Protein AF-A0A965AHK5-F1 (afdb_monomer)

Radius of gyration: 12.57 Å; Cα contacts (8 Å, |Δi|>4): 34; chains: 1; bounding box: 28×28×34 Å

pLDDT: mean 73.82, std 13.84, range [4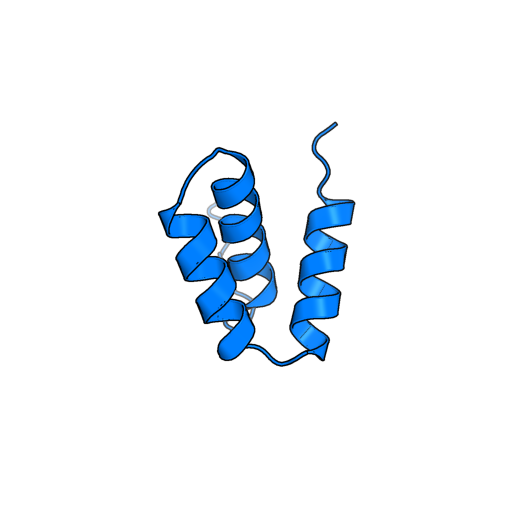0.41, 85.5]

Sequence (59 aa):
VHIQGLLGEPDMVQAYKWFRLAAHLGEEQAAMITAQLEKDMSPADLAVARKLVKEWTPK

Mean predicted aligned error: 8.37 Å

Foldseek 3Di:
DPDDPDDDDPLLLVVLLVLVVVVVVVPPVSVVVNVVSVVVDDPVSVVVSVVVNVVPPDD

Nearest PDB structures (foldseek):
  6deh-assembly2_B  TM=8.082E-01  e=1.517E-01  Legionella pneumophila subsp. pneumophila str. Philadelphia 1
  3e4b-assembly1_A  TM=7.641E-01  e=6.304E-01  Pseudomonas fluorescens
  7ula-assembly1_B  TM=7.441E-01  e=6.304E-01  Pseudomonas putida

Secondary structure (DSSP, 8-state):
--------S--HHHHHHHHHHHHHTT-HHHHHHHHHHHHHS-HHHHHHHHHHHHHT---

Solvent-accessible surface area (backbone atoms only — not comparable to full-atom values): 3533 Å² total; per-residue (Å²): 134,84,79,70,94,75,86,77,72,92,52,60,42,59,51,44,33,55,24,50,52,40,30,72,75,68,37,65,66,25,45,53,51,33,57,50,47,62,69,78,44,56,73,68,50,50,54,51,22,53,49,51,48,63,70,58,61,81,127

Structure (mmCIF, N/CA/C/O backbone):
data_AF-A0A965AHK5-F1
#
_entry.id   AF-A0A965AHK5-F1
#
loop_
_atom_site.group_PDB
_atom_site.id
_atom_site.type_symbol
_atom_site.label_atom_id
_atom_site.label_alt_id
_atom_site.label_comp_id
_atom_site.label_asym_id
_atom_site.label_entity_id
_atom_site.label_seq_id
_atom_site.pdbx_PDB_ins_code
_atom_site.Cartn_x
_atom_site.Cartn_y
_atom_site.Cartn_z
_atom_site.occupancy
_atom_site.B_iso_or_equiv
_atom_site.auth_seq_id
_atom_site.auth_comp_id
_atom_site.auth_asym_id
_atom_site.auth_atom_id
_atom_site.pdbx_PDB_model_num
ATOM 1 N N . VAL A 1 1 ? 12.969 -17.106 22.882 1.00 40.41 1 VAL A N 1
ATOM 2 C CA . VAL A 1 1 ? 13.026 -17.537 21.466 1.00 40.41 1 VAL A CA 1
ATOM 3 C C . VAL A 1 1 ? 12.747 -16.310 20.605 1.00 40.41 1 VAL A C 1
ATOM 5 O O . VAL A 1 1 ? 11.596 -16.023 20.315 1.00 40.41 1 VAL A O 1
ATOM 8 N N . HIS A 1 2 ? 13.774 -15.504 20.312 1.00 41.06 2 HIS A N 1
ATOM 9 C CA . HIS A 1 2 ? 13.655 -14.399 19.354 1.00 41.06 2 HIS A CA 1
ATOM 10 C C . HIS A 1 2 ? 13.697 -15.023 17.962 1.00 41.06 2 HIS A C 1
ATOM 12 O O . HIS A 1 2 ? 14.768 -15.304 17.433 1.00 41.06 2 HIS A O 1
ATOM 18 N N . ILE A 1 3 ? 12.522 -15.350 17.432 1.00 46.12 3 ILE A N 1
ATOM 19 C CA . ILE A 1 3 ? 12.386 -15.801 16.050 1.00 46.12 3 ILE A CA 1
ATOM 20 C C . ILE A 1 3 ? 12.917 -14.697 15.138 1.00 46.12 3 ILE A C 1
ATOM 22 O O . ILE A 1 3 ? 12.492 -13.544 15.197 1.00 46.12 3 ILE A O 1
ATOM 26 N N . GLN A 1 4 ? 13.939 -15.076 14.383 1.00 45.81 4 GLN A N 1
ATOM 27 C CA . GLN A 1 4 ? 14.737 -14.233 13.519 1.00 45.81 4 GLN A CA 1
ATOM 28 C C . GLN A 1 4 ? 13.846 -13.648 12.421 1.00 45.81 4 GLN A C 1
ATOM 30 O O . GLN A 1 4 ? 13.267 -14.392 11.636 1.00 45.81 4 GLN A O 1
ATOM 35 N N . GLY A 1 5 ? 13.776 -12.319 12.335 1.00 50.62 5 GLY A N 1
ATOM 36 C CA . GLY A 1 5 ? 13.276 -11.599 11.161 1.00 50.62 5 GLY A CA 1
ATOM 37 C C . GLY A 1 5 ? 14.289 -11.633 10.014 1.00 50.62 5 GLY A C 1
ATOM 38 O O . GLY A 1 5 ? 14.647 -10.590 9.480 1.00 50.62 5 GLY A O 1
ATOM 39 N N . LEU A 1 6 ? 14.818 -12.814 9.694 1.00 60.91 6 LEU A N 1
ATOM 40 C CA . LEU A 1 6 ? 15.561 -13.049 8.464 1.00 60.91 6 LEU A CA 1
ATOM 41 C C . LEU A 1 6 ? 14.625 -13.813 7.539 1.00 60.91 6 LEU A C 1
ATOM 43 O O . LEU A 1 6 ? 14.263 -14.937 7.870 1.00 60.91 6 LEU A O 1
ATOM 47 N N . LEU A 1 7 ? 14.242 -13.180 6.431 1.00 41.41 7 LEU A N 1
ATOM 48 C CA . LEU A 1 7 ? 14.047 -13.734 5.086 1.00 41.41 7 LEU A CA 1
ATOM 49 C C . LEU A 1 7 ? 13.059 -12.840 4.329 1.00 41.41 7 LEU A C 1
ATOM 51 O O . LEU A 1 7 ? 11.928 -12.643 4.765 1.00 41.41 7 LEU A O 1
ATOM 55 N N . GLY A 1 8 ? 13.499 -12.358 3.175 1.00 46.47 8 GLY A N 1
ATOM 56 C CA . GLY A 1 8 ? 12.678 -11.645 2.211 1.00 46.47 8 GLY A CA 1
ATOM 57 C C . GLY A 1 8 ? 13.374 -10.370 1.789 1.00 46.47 8 GLY A C 1
ATOM 58 O O . GLY A 1 8 ? 13.694 -9.527 2.621 1.00 46.47 8 GLY A O 1
ATOM 59 N N . GLU A 1 9 ? 13.638 -10.239 0.500 1.00 48.97 9 GLU A N 1
ATOM 60 C CA . GLU A 1 9 ? 13.928 -8.966 -0.158 1.00 48.97 9 GLU A CA 1
ATOM 61 C C . GLU A 1 9 ? 12.930 -7.882 0.302 1.00 48.97 9 GLU A C 1
ATOM 63 O O .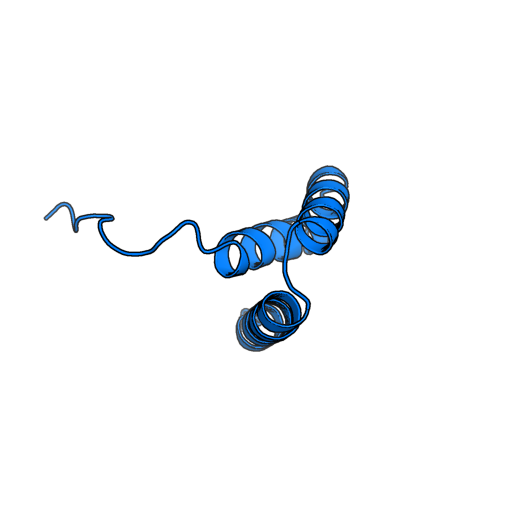 GLU A 1 9 ? 11.896 -8.228 0.871 1.00 48.97 9 GLU A O 1
ATOM 68 N N . PRO A 1 10 ? 13.195 -6.573 0.122 1.00 53.06 10 PRO A N 1
ATOM 69 C CA . PRO A 1 10 ? 12.188 -5.551 0.396 1.00 53.06 10 PRO A CA 1
ATOM 70 C C . PRO A 1 10 ? 10.912 -5.856 -0.403 1.00 53.06 10 PRO A C 1
ATOM 72 O O . PRO A 1 10 ? 10.771 -5.458 -1.557 1.00 53.06 10 PRO A O 1
ATOM 75 N N . ASP A 1 11 ? 9.984 -6.583 0.223 1.00 69.62 11 ASP A N 1
ATOM 76 C CA . ASP A 1 11 ? 8.697 -6.956 -0.327 1.00 69.62 11 ASP A CA 1
ATOM 77 C C . ASP A 1 11 ? 7.879 -5.680 -0.327 1.00 69.62 11 ASP A C 1
ATOM 79 O O . ASP A 1 11 ? 7.109 -5.380 0.593 1.00 69.62 11 ASP A O 1
ATOM 83 N N . MET A 1 12 ? 8.053 -4.896 -1.388 1.00 71.56 12 MET A N 1
ATOM 84 C CA . MET A 1 12 ? 7.233 -3.723 -1.639 1.00 71.56 12 MET A CA 1
ATOM 85 C C . MET A 1 12 ? 5.746 -4.116 -1.538 1.00 71.56 12 MET A C 1
ATOM 87 O O . MET A 1 12 ? 4.911 -3.300 -1.165 1.00 71.56 12 MET A O 1
ATOM 91 N N . VAL A 1 13 ? 5.409 -5.378 -1.839 1.00 75.06 13 VAL A N 1
ATOM 92 C CA . VAL A 1 13 ? 4.077 -5.982 -1.719 1.00 75.06 13 VAL A CA 1
ATOM 93 C C . VAL A 1 13 ? 3.559 -5.951 -0.275 1.00 75.06 13 VAL A C 1
ATOM 95 O O . VAL A 1 13 ? 2.406 -5.582 -0.037 1.00 75.06 13 VAL A O 1
ATOM 98 N N . GLN A 1 14 ? 4.402 -6.289 0.704 1.00 76.31 14 GLN A N 1
ATOM 99 C CA . GLN A 1 14 ? 4.063 -6.191 2.126 1.00 76.31 14 GLN A CA 1
ATOM 100 C C . GLN A 1 14 ? 3.975 -4.730 2.570 1.00 76.31 14 GLN A C 1
ATOM 102 O O . GLN A 1 14 ? 3.052 -4.368 3.299 1.00 76.31 14 GLN A O 1
ATOM 107 N N . ALA A 1 15 ? 4.883 -3.871 2.100 1.00 80.31 15 ALA A N 1
ATOM 108 C CA . ALA A 1 15 ? 4.832 -2.440 2.391 1.00 80.31 15 ALA A CA 1
ATOM 109 C C . ALA A 1 15 ? 3.519 -1.817 1.882 1.00 80.31 15 ALA A C 1
ATOM 111 O O . ALA A 1 15 ? 2.793 -1.185 2.649 1.00 80.31 15 ALA A O 1
ATOM 112 N N . TYR A 1 16 ? 3.149 -2.088 0.627 1.00 81.88 16 TYR A N 1
ATOM 113 C CA . TYR A 1 16 ? 1.886 -1.663 0.022 1.00 81.88 16 TYR A CA 1
ATOM 114 C C . TYR A 1 16 ? 0.682 -2.106 0.849 1.00 81.88 16 TYR A C 1
ATOM 116 O O . TYR A 1 16 ? -0.258 -1.337 1.041 1.00 81.88 16 TYR A O 1
ATOM 124 N N . LYS A 1 17 ? 0.712 -3.330 1.384 1.00 81.56 17 LYS A N 1
ATOM 125 C CA . LYS A 1 17 ? -0.351 -3.838 2.249 1.00 81.56 17 LYS A CA 1
ATOM 126 C C . LYS A 1 17 ? -0.514 -2.999 3.519 1.00 81.56 17 LYS A C 1
ATOM 128 O O . LYS A 1 17 ? -1.639 -2.609 3.831 1.00 81.56 17 LYS A O 1
ATOM 133 N N . TRP A 1 18 ? 0.575 -2.700 4.229 1.00 82.25 18 TRP A N 1
ATOM 134 C CA . TRP A 1 18 ? 0.527 -1.884 5.448 1.00 82.25 18 TRP A CA 1
ATOM 135 C C . TRP A 1 18 ? 0.079 -0.450 5.170 1.00 82.25 18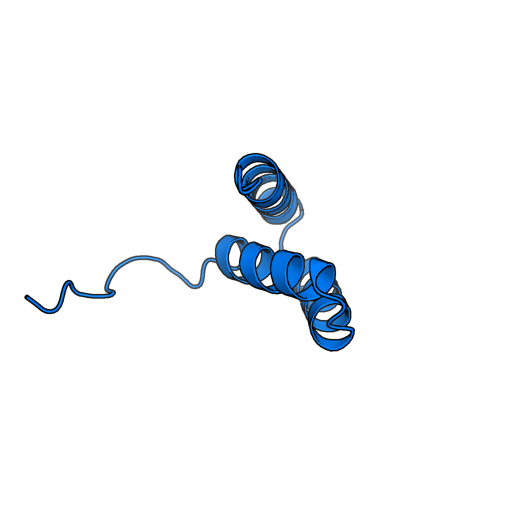 TRP A C 1
ATOM 137 O O . TRP A 1 18 ? -0.783 0.064 5.881 1.00 82.25 18 TRP A O 1
ATOM 147 N N . PHE A 1 19 ? 0.586 0.172 4.103 1.00 82.19 19 PHE A N 1
ATOM 148 C CA . PHE A 1 19 ? 0.167 1.522 3.723 1.00 82.19 19 PHE A CA 1
ATOM 149 C C . PHE A 1 19 ? -1.289 1.567 3.280 1.00 82.19 19 PHE A C 1
ATOM 151 O O . PHE A 1 19 ? -2.017 2.478 3.657 1.00 82.19 19 PHE A O 1
ATOM 158 N N . ARG A 1 20 ? -1.770 0.551 2.562 1.00 81.75 20 ARG A N 1
ATOM 159 C CA . ARG A 1 20 ? -3.174 0.504 2.156 1.00 81.75 20 ARG A CA 1
ATOM 160 C C . ARG A 1 20 ? -4.115 0.284 3.337 1.00 81.75 20 ARG A C 1
ATOM 162 O O . ARG A 1 20 ? -5.214 0.834 3.342 1.00 81.75 20 ARG A O 1
ATOM 169 N N . LEU A 1 21 ? -3.679 -0.472 4.342 1.00 81.50 21 LEU A N 1
ATOM 170 C CA . LEU A 1 21 ? -4.412 -0.618 5.594 1.00 81.50 21 LEU A CA 1
ATOM 171 C C . LEU A 1 21 ? -4.446 0.695 6.386 1.00 81.50 21 LEU A C 1
ATOM 173 O O . LEU A 1 21 ? -5.511 1.107 6.833 1.00 81.50 21 LEU A O 1
ATOM 177 N N . ALA A 1 22 ? -3.309 1.381 6.508 1.00 82.88 22 ALA A N 1
ATOM 178 C CA . ALA A 1 22 ? -3.243 2.688 7.156 1.00 82.88 22 ALA A CA 1
ATOM 179 C C . ALA A 1 22 ? -4.092 3.736 6.413 1.00 82.88 22 ALA A C 1
ATOM 181 O O . ALA A 1 22 ? -4.837 4.482 7.042 1.00 82.88 22 ALA A O 1
ATOM 182 N N . ALA A 1 23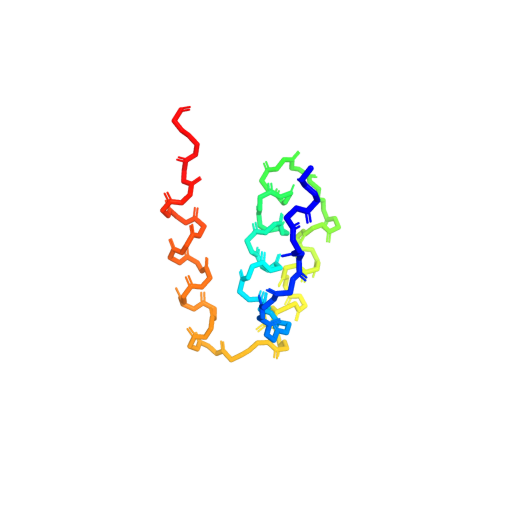 ? -4.093 3.723 5.078 1.00 83.44 23 ALA A N 1
ATOM 183 C CA . ALA A 1 23 ? -4.950 4.593 4.274 1.00 83.44 23 ALA A CA 1
ATOM 184 C C . ALA A 1 23 ? -6.445 4.326 4.531 1.00 83.44 23 ALA A C 1
ATOM 186 O O . ALA A 1 23 ? -7.250 5.253 4.512 1.00 83.44 23 ALA A O 1
ATOM 187 N N . HIS A 1 24 ? -6.829 3.075 4.820 1.00 78.19 24 HIS A N 1
ATOM 188 C CA . HIS A 1 24 ? -8.203 2.737 5.205 1.00 78.19 24 HIS A CA 1
ATOM 189 C C . HIS A 1 24 ? -8.598 3.297 6.580 1.00 78.19 24 HIS A C 1
ATOM 191 O O . HIS A 1 24 ? -9.773 3.570 6.810 1.00 78.19 24 HIS A O 1
ATOM 197 N N . LEU A 1 25 ? -7.628 3.512 7.472 1.00 79.06 25 LEU A N 1
ATOM 198 C CA . LEU A 1 25 ? -7.833 4.142 8.780 1.00 79.06 25 LEU A CA 1
ATOM 199 C C . LEU A 1 25 ? -7.939 5.678 8.704 1.00 79.06 25 LEU A C 1
ATOM 201 O O . LEU A 1 25 ? -8.133 6.316 9.734 1.00 79.06 25 LEU A O 1
ATOM 205 N N . GLY A 1 26 ? -7.846 6.271 7.508 1.00 81.44 26 GLY A N 1
ATOM 206 C CA . GLY A 1 26 ? -7.935 7.720 7.302 1.00 81.44 26 GLY A CA 1
ATOM 207 C C . GLY A 1 26 ? -6.587 8.443 7.292 1.00 81.44 26 GLY A C 1
ATOM 208 O O . GLY A 1 26 ? -6.565 9.669 7.284 1.00 81.44 26 GLY A O 1
ATOM 209 N N . GLU A 1 27 ? -5.466 7.715 7.261 1.00 79.50 27 GLU A N 1
ATOM 210 C CA . GLU A 1 27 ? -4.141 8.326 7.123 1.00 79.50 27 GLU A CA 1
ATOM 211 C C . GLU A 1 27 ? -3.897 8.803 5.686 1.00 79.50 27 GLU A C 1
ATOM 213 O O . GLU A 1 27 ? -3.564 8.024 4.786 1.00 79.50 27 GLU A O 1
ATOM 218 N N . GLU A 1 28 ? -4.013 10.112 5.468 1.00 82.75 28 GLU A N 1
ATOM 219 C CA . GLU A 1 28 ? -3.711 10.753 4.182 1.00 82.75 28 GLU A CA 1
ATOM 220 C C . GLU A 1 28 ? -2.250 10.537 3.760 1.00 82.75 28 GLU A C 1
ATOM 222 O O . GLU A 1 28 ? -1.962 10.340 2.575 1.00 82.75 28 GLU A O 1
ATOM 227 N N . GLN A 1 29 ? -1.323 10.483 4.725 1.00 80.12 29 GLN A N 1
ATOM 228 C CA . GLN A 1 29 ? 0.077 10.158 4.442 1.00 80.12 29 GLN A CA 1
ATOM 229 C C . GLN A 1 29 ? 0.222 8.751 3.872 1.00 80.12 29 GLN A C 1
ATOM 231 O O . GLN A 1 29 ? 0.981 8.534 2.927 1.00 80.12 29 GLN A O 1
ATOM 236 N N . ALA A 1 30 ? -0.541 7.797 4.398 1.00 82.31 30 ALA A N 1
ATOM 237 C CA . ALA A 1 30 ? -0.513 6.438 3.898 1.00 82.31 30 ALA A CA 1
ATOM 238 C C . ALA A 1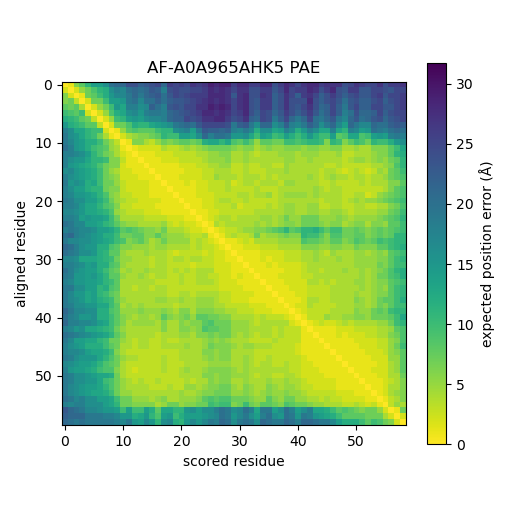 30 ? -1.065 6.363 2.469 1.00 82.31 30 ALA A C 1
ATOM 240 O O . ALA A 1 30 ? -0.501 5.642 1.649 1.00 82.31 30 ALA A O 1
ATOM 241 N N . ALA A 1 31 ? -2.082 7.156 2.116 1.00 81.06 31 ALA A N 1
ATOM 242 C CA . ALA A 1 31 ? -2.564 7.255 0.737 1.00 81.06 31 ALA A CA 1
ATOM 243 C C . ALA A 1 31 ? -1.493 7.817 -0.220 1.00 81.06 31 ALA A C 1
ATOM 245 O O . ALA A 1 31 ? -1.289 7.250 -1.297 1.00 81.06 31 ALA A O 1
ATOM 246 N N . MET A 1 32 ? -0.760 8.867 0.180 1.00 84.88 32 MET A N 1
ATOM 247 C CA . MET A 1 32 ? 0.355 9.405 -0.617 1.00 84.88 32 MET A CA 1
ATOM 248 C C . MET A 1 32 ? 1.487 8.389 -0.786 1.00 84.88 32 MET A C 1
ATOM 250 O O . MET A 1 32 ? 1.967 8.193 -1.902 1.00 84.88 32 MET A O 1
ATOM 254 N N . ILE A 1 33 ? 1.890 7.714 0.293 1.00 83.12 33 ILE A N 1
ATOM 255 C CA . ILE A 1 33 ? 2.953 6.704 0.241 1.00 83.12 33 ILE A CA 1
ATOM 256 C C . ILE A 1 33 ? 2.519 5.510 -0.609 1.00 83.12 33 ILE A C 1
ATOM 258 O O . ILE A 1 33 ? 3.309 5.020 -1.410 1.00 83.12 33 ILE A O 1
ATOM 262 N N . THR A 1 34 ? 1.256 5.083 -0.504 1.00 82.69 34 THR A N 1
ATOM 263 C CA . THR A 1 34 ? 0.708 4.020 -1.354 1.00 82.69 34 THR A CA 1
ATOM 264 C C . THR A 1 34 ? 0.827 4.426 -2.819 1.00 82.69 34 THR A C 1
ATOM 266 O O . THR A 1 34 ? 1.409 3.679 -3.591 1.00 82.69 34 THR A O 1
ATOM 269 N N . ALA A 1 35 ? 0.373 5.628 -3.192 1.00 83.69 35 ALA A N 1
ATOM 270 C CA . ALA A 1 35 ? 0.444 6.125 -4.568 1.00 83.69 35 ALA A CA 1
ATOM 271 C C . ALA A 1 35 ? 1.883 6.270 -5.092 1.00 83.69 35 ALA A C 1
ATOM 273 O O . ALA A 1 35 ? 2.124 6.065 -6.281 1.00 83.69 35 ALA A O 1
ATOM 274 N N . GLN A 1 36 ? 2.840 6.611 -4.225 1.00 85.50 36 GLN A N 1
ATOM 275 C CA . GLN A 1 36 ? 4.254 6.637 -4.586 1.00 85.50 36 GLN A CA 1
ATOM 276 C C . GLN A 1 36 ? 4.797 5.217 -4.793 1.00 85.50 36 GLN A C 1
ATOM 278 O O . GLN A 1 36 ? 5.406 4.953 -5.823 1.00 85.50 36 GLN A O 1
ATOM 283 N N . LEU A 1 37 ? 4.473 4.276 -3.900 1.00 81.56 37 LEU A N 1
ATOM 284 C CA . LEU A 1 37 ? 4.785 2.860 -4.100 1.00 81.56 37 LEU A CA 1
ATOM 285 C C . LEU A 1 37 ? 4.178 2.317 -5.398 1.00 81.56 37 LEU A C 1
ATOM 287 O O . LEU A 1 37 ? 4.820 1.512 -6.056 1.00 81.56 37 LEU A O 1
ATOM 291 N N . GLU A 1 38 ? 2.982 2.760 -5.802 1.00 81.44 38 GLU A N 1
ATOM 292 C CA . GLU A 1 38 ? 2.382 2.356 -7.085 1.00 81.44 38 GLU A CA 1
ATOM 293 C C . GLU A 1 38 ? 3.179 2.832 -8.304 1.00 81.44 38 GLU A C 1
ATOM 295 O O . GLU A 1 38 ? 3.061 2.229 -9.367 1.00 81.44 38 GLU A O 1
ATOM 300 N N . LYS A 1 39 ? 3.980 3.893 -8.168 1.00 83.25 39 LYS A N 1
ATOM 301 C CA . LYS A 1 39 ? 4.868 4.377 -9.234 1.00 83.25 39 LYS A CA 1
ATOM 302 C C . LYS A 1 39 ? 6.206 3.649 -9.255 1.00 83.25 39 LYS A C 1
ATOM 304 O O . LYS A 1 39 ? 6.760 3.458 -10.332 1.00 83.25 39 LYS A O 1
ATOM 309 N N . ASP A 1 40 ? 6.716 3.284 -8.084 1.00 82.62 40 ASP A N 1
ATOM 310 C CA . ASP A 1 40 ? 7.989 2.576 -7.933 1.00 82.62 40 ASP A CA 1
ATOM 311 C C . ASP A 1 40 ? 7.848 1.051 -8.134 1.00 82.62 40 ASP A C 1
ATOM 313 O O . ASP A 1 40 ? 8.816 0.373 -8.474 1.00 82.62 40 ASP A O 1
ATOM 317 N N . MET A 1 41 ? 6.640 0.501 -7.977 1.00 77.56 41 MET A N 1
ATOM 318 C CA . MET A 1 41 ? 6.341 -0.913 -8.206 1.00 77.56 41 MET A CA 1
ATOM 319 C C . MET A 1 41 ? 6.058 -1.266 -9.664 1.00 77.56 41 MET A C 1
ATOM 321 O O 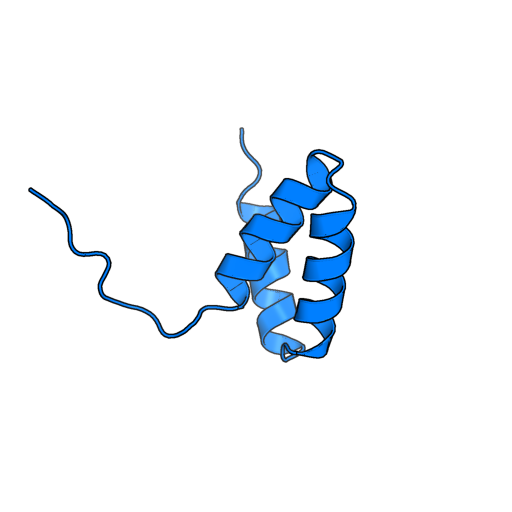. MET A 1 41 ? 5.451 -0.509 -10.421 1.00 77.56 41 MET A O 1
ATOM 325 N N . SER A 1 42 ? 6.342 -2.525 -10.008 1.00 82.94 42 SER A N 1
ATOM 326 C CA . SER A 1 42 ? 5.821 -3.115 -11.236 1.00 82.94 42 SER A CA 1
ATOM 327 C C . SER A 1 42 ? 4.312 -3.400 -11.140 1.00 82.94 42 SER A C 1
ATOM 329 O O . SER A 1 42 ? 3.807 -3.802 -10.088 1.00 82.94 42 SER A O 1
ATOM 331 N N . PRO A 1 43 ? 3.568 -3.307 -12.259 1.00 80.50 43 PRO A N 1
ATOM 332 C CA . PRO A 1 43 ? 2.139 -3.634 -12.300 1.00 80.50 43 PRO A CA 1
ATOM 333 C C . PRO A 1 43 ? 1.815 -5.060 -11.827 1.00 80.50 43 PRO A C 1
ATOM 335 O O . PRO A 1 43 ? 0.735 -5.304 -11.285 1.00 80.50 43 PRO A O 1
ATOM 338 N N . ALA A 1 44 ? 2.747 -6.001 -12.022 1.00 81.62 44 ALA A N 1
ATOM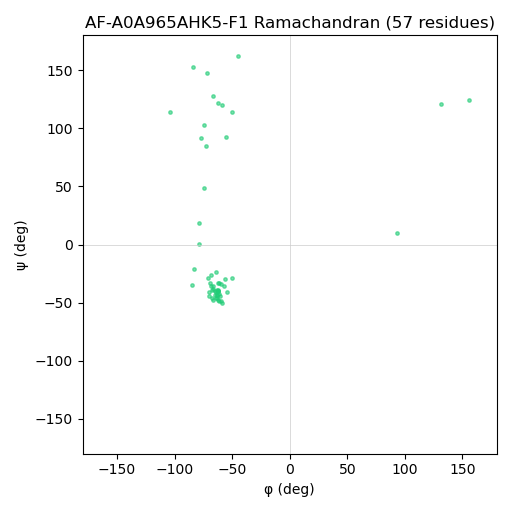 339 C CA . ALA A 1 44 ? 2.628 -7.376 -11.545 1.00 81.62 44 ALA A CA 1
ATOM 340 C C . ALA A 1 44 ? 2.594 -7.441 -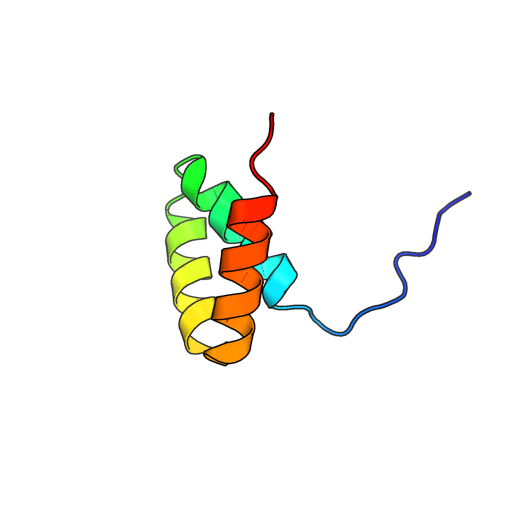10.009 1.00 81.62 44 ALA A C 1
ATOM 342 O O . ALA A 1 44 ? 1.696 -8.065 -9.440 1.00 81.62 44 ALA A O 1
ATOM 343 N N . ASP A 1 45 ? 3.498 -6.721 -9.344 1.00 79.81 45 ASP A N 1
ATOM 344 C CA . ASP A 1 45 ? 3.569 -6.674 -7.883 1.00 79.81 45 ASP A CA 1
ATOM 345 C C . ASP A 1 45 ? 2.364 -5.952 -7.287 1.00 79.81 45 ASP A C 1
ATOM 347 O O . ASP A 1 45 ? 1.817 -6.392 -6.278 1.00 79.81 45 ASP A O 1
ATOM 351 N N . LEU A 1 46 ? 1.862 -4.908 -7.953 1.00 81.50 46 LEU A N 1
ATOM 352 C CA . LEU A 1 46 ? 0.624 -4.243 -7.544 1.00 81.50 46 LEU A CA 1
ATOM 353 C C . LEU A 1 46 ? -0.590 -5.163 -7.598 1.00 81.50 46 LEU A C 1
ATOM 355 O O . LEU A 1 46 ? -1.445 -5.111 -6.710 1.00 81.50 46 LEU A O 1
ATOM 359 N N . ALA A 1 47 ? -0.684 -6.017 -8.616 1.00 84.38 47 ALA A N 1
ATOM 360 C CA . ALA A 1 47 ? -1.762 -6.992 -8.707 1.00 84.38 47 ALA A CA 1
ATOM 361 C C . ALA A 1 47 ? -1.698 -8.006 -7.551 1.00 84.38 47 ALA A C 1
ATOM 363 O O . ALA A 1 47 ? -2.735 -8.333 -6.965 1.00 84.38 47 ALA A O 1
ATOM 364 N N . VAL A 1 48 ? -0.493 -8.459 -7.187 1.00 83.44 48 VAL A N 1
ATOM 365 C CA . VAL A 1 48 ? -0.267 -9.351 -6.039 1.00 83.44 48 VAL A CA 1
ATOM 366 C C . VAL A 1 48 ? -0.590 -8.635 -4.726 1.00 83.44 48 VAL A C 1
ATOM 368 O O . VAL A 1 48 ? -1.358 -9.153 -3.917 1.00 83.44 48 VAL A O 1
ATOM 371 N N . ALA A 1 49 ? -0.102 -7.411 -4.536 1.00 82.00 49 ALA A N 1
ATOM 372 C CA . ALA A 1 49 ? -0.317 -6.626 -3.327 1.00 82.00 49 ALA A CA 1
ATOM 373 C C . ALA A 1 49 ? -1.796 -6.288 -3.106 1.00 82.00 49 ALA A C 1
ATOM 375 O O . ALA A 1 49 ? -2.318 -6.458 -2.005 1.00 82.00 49 ALA A O 1
ATOM 376 N N . ARG A 1 50 ? -2.522 -5.891 -4.160 1.00 81.50 50 ARG A N 1
ATOM 377 C CA . ARG A 1 50 ? -3.975 -5.662 -4.094 1.00 81.50 50 ARG A CA 1
ATOM 378 C C . ARG A 1 50 ? -4.749 -6.938 -3.770 1.00 81.50 50 ARG A C 1
ATOM 380 O O . ARG A 1 50 ? -5.711 -6.866 -3.006 1.00 81.50 50 ARG A O 1
ATOM 387 N N . LYS A 1 51 ? -4.343 -8.091 -4.316 1.00 84.25 51 LYS A N 1
ATOM 388 C CA . LYS A 1 51 ? -4.934 -9.390 -3.956 1.00 84.25 51 LYS A CA 1
ATOM 389 C C . LYS A 1 51 ? -4.717 -9.706 -2.481 1.00 84.25 51 LYS A C 1
ATOM 391 O O . LYS A 1 51 ? -5.691 -9.986 -1.794 1.00 84.25 51 LYS A O 1
ATOM 396 N N . LEU A 1 52 ? -3.493 -9.554 -1.984 1.00 79.88 52 LEU A N 1
ATOM 397 C CA . LEU A 1 52 ? -3.161 -9.807 -0.582 1.00 79.88 52 LEU A CA 1
ATOM 398 C C . LEU A 1 52 ? -3.907 -8.878 0.377 1.00 79.88 52 LEU A C 1
ATOM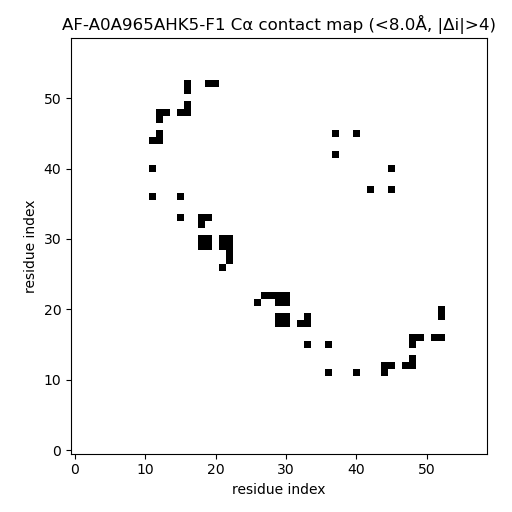 400 O O . LEU A 1 52 ? -4.378 -9.332 1.412 1.00 79.88 52 LEU A O 1
ATOM 404 N N . VAL A 1 53 ? -4.057 -7.593 0.041 1.00 79.75 53 VAL A N 1
ATOM 405 C CA . VAL A 1 53 ? -4.877 -6.654 0.828 1.00 79.75 53 VAL A CA 1
ATOM 406 C C . VAL A 1 53 ? -6.336 -7.107 0.876 1.00 79.75 53 VAL A C 1
ATOM 408 O O . VAL A 1 53 ? -6.954 -7.057 1.935 1.00 79.75 53 VAL A O 1
ATOM 411 N N . LYS A 1 54 ? -6.885 -7.569 -0.254 1.00 79.62 54 LYS A N 1
ATOM 412 C CA . LYS A 1 54 ? -8.262 -8.070 -0.336 1.00 79.62 54 LYS A CA 1
ATOM 413 C C . LYS A 1 54 ? -8.453 -9.375 0.439 1.00 79.62 54 LYS A C 1
ATOM 415 O O . LYS A 1 54 ? -9.492 -9.552 1.060 1.00 79.62 54 LYS A O 1
ATOM 420 N N . GLU A 1 55 ? -7.476 -10.276 0.400 1.00 80.38 55 GLU A N 1
ATOM 421 C CA . GLU A 1 55 ? -7.489 -11.520 1.180 1.00 80.38 55 GLU A CA 1
ATOM 422 C C . GLU A 1 55 ? -7.289 -11.266 2.676 1.00 80.38 55 GLU A C 1
ATOM 424 O O . GLU A 1 55 ? -7.812 -12.006 3.505 1.00 80.38 55 GLU A O 1
ATOM 429 N N . TRP A 1 56 ? -6.586 -10.193 3.037 1.00 74.62 56 TRP A N 1
ATOM 430 C CA . TRP A 1 56 ? -6.360 -9.790 4.420 1.00 74.62 56 TRP A CA 1
ATOM 431 C C . TRP A 1 56 ? -7.561 -9.069 5.048 1.00 74.62 56 TRP A C 1
ATOM 433 O O . TRP A 1 56 ? -7.390 -8.404 6.056 1.00 74.62 56 TRP A O 1
ATOM 443 N N . THR A 1 57 ? -8.782 -9.167 4.514 1.00 63.12 57 THR A N 1
ATOM 444 C CA . THR A 1 57 ? -9.968 -8.658 5.227 1.00 63.12 57 THR A CA 1
ATOM 445 C C . THR A 1 57 ? -9.984 -9.182 6.671 1.00 63.12 57 THR A C 1
ATOM 447 O O . THR A 1 57 ? -10.109 -10.398 6.856 1.00 63.12 57 THR A O 1
ATOM 450 N N . PRO A 1 58 ? -9.837 -8.308 7.690 1.00 56.09 58 PRO A N 1
ATOM 451 C CA . PRO A 1 58 ? -9.966 -8.732 9.071 1.00 56.09 58 PRO A CA 1
ATOM 452 C C . PRO A 1 58 ? -11.428 -9.135 9.274 1.00 56.09 58 PRO A C 1
ATOM 454 O O . PRO A 1 58 ? -12.338 -8.405 8.880 1.00 56.09 58 PRO A O 1
ATOM 457 N N . LYS A 1 59 ? -11.635 -10.345 9.791 1.00 44.31 59 LYS A N 1
ATOM 458 C CA . LYS A 1 59 ? -12.956 -10.833 10.188 1.00 44.31 59 LYS A CA 1
ATOM 459 C C . LYS A 1 59 ? -13.411 -10.150 11.470 1.00 44.31 59 LYS A C 1
ATOM 461 O O . LYS A 1 59 ? -12.531 -9.915 12.328 1.00 44.31 59 LYS A O 1
#